Protein AF-A0A2K8LT98-F1 (afdb_monomer_lite)

Radius of gyration: 15.22 Å; chains: 1; bounding box: 36×25×45 Å

pLDDT: mean 72.03, std 15.89, range [37.03, 93.19]

Secondary structure (DSSP, 8-state):
---SSS-HHHHHTHHHHHHHHHHHHTT-HHHHHHHHHHHHHHHTSHHHHHHHHHHHHHHT--SS--HHHHHHHHH-TTTT-SPPP--

Sequence (87 aa):
MSALTGDRNLDTLVESAGKLVRAVRRDDSLMVDAMLADAEMAYGDPLTGARAMVVLLAAMVPADQPTAELLLWRANPRQRLRPAAVA

Foldseek 3Di:
DQQPVNDPLLSVLLVLLVQCVVCVVVVNVVSVVVSLVSLCVSVVHSVNSVVSSVVSNVVVDPPDDDPVVVVVCVVPVPPPPPPPPDD

Structure (mmCIF, N/CA/C/O backbone):
data_AF-A0A2K8LT98-F1
#
_entry.id   AF-A0A2K8LT98-F1
#
loop_
_atom_site.group_PDB
_atom_site.id
_atom_site.type_symbol
_atom_site.label_atom_id
_atom_site.label_alt_id
_atom_site.label_comp_id
_atom_site.label_asym_id
_atom_site.label_entity_id
_atom_site.label_seq_id
_atom_site.pdbx_PDB_ins_code
_atom_site.Cartn_x
_atom_site.Cartn_y
_atom_site.Cartn_z
_atom_site.occupancy
_atom_site.B_iso_or_equiv
_atom_site.auth_seq_id
_atom_site.auth_comp_id
_atom_site.auth_asym_id
_atom_site.auth_atom_id
_atom_site.pdbx_PDB_model_num
ATOM 1 N N . MET A 1 1 ? 22.027 6.421 2.724 1.00 50.69 1 MET A N 1
ATOM 2 C CA . MET A 1 1 ? 20.846 6.067 3.543 1.00 50.69 1 MET A CA 1
ATOM 3 C C . MET A 1 1 ? 20.340 4.711 3.073 1.00 50.69 1 MET A C 1
ATOM 5 O O . MET A 1 1 ? 20.225 4.526 1.866 1.00 50.69 1 MET A O 1
ATOM 9 N N . SER A 1 2 ? 20.158 3.754 3.987 1.00 58.25 2 SER A N 1
ATOM 10 C CA . SER A 1 2 ? 19.561 2.440 3.684 1.00 58.25 2 SER A CA 1
ATOM 11 C C . SER A 1 2 ? 18.054 2.601 3.483 1.00 58.25 2 SER A C 1
ATOM 13 O O . SER A 1 2 ? 17.460 3.421 4.181 1.00 58.25 2 SER A O 1
ATOM 15 N N . ALA A 1 3 ? 17.461 1.849 2.553 1.00 65.38 3 ALA A N 1
ATOM 16 C CA . ALA A 1 3 ? 16.009 1.798 2.370 1.00 65.38 3 ALA A CA 1
ATOM 17 C C . ALA A 1 3 ? 15.325 1.311 3.664 1.00 65.38 3 ALA A C 1
ATOM 19 O O . ALA A 1 3 ? 15.858 0.416 4.328 1.00 65.38 3 ALA A O 1
ATOM 20 N N . LEU A 1 4 ? 14.186 1.906 4.025 1.00 64.50 4 LEU A N 1
ATOM 21 C CA . LEU A 1 4 ? 13.383 1.593 5.213 1.00 64.50 4 LEU A CA 1
ATOM 22 C C . LEU A 1 4 ? 12.898 0.139 5.185 1.00 64.50 4 LEU A C 1
ATOM 24 O O . LEU A 1 4 ? 12.900 -0.535 6.213 1.00 64.50 4 LEU A O 1
ATOM 28 N N . THR A 1 5 ? 12.522 -0.338 4.005 1.00 63.97 5 THR A N 1
ATOM 29 C CA . THR A 1 5 ? 12.013 -1.694 3.767 1.00 63.97 5 THR A CA 1
ATOM 30 C C . THR A 1 5 ? 13.061 -2.641 3.170 1.00 63.97 5 THR A C 1
ATOM 32 O O . THR A 1 5 ? 12.777 -3.809 2.925 1.00 63.97 5 THR A O 1
ATOM 35 N N . GLY A 1 6 ? 14.282 -2.153 2.924 1.00 70.75 6 GLY A N 1
ATOM 36 C CA . GLY A 1 6 ? 15.299 -2.869 2.146 1.00 70.75 6 GLY A CA 1
ATOM 37 C C . GLY A 1 6 ? 15.136 -2.734 0.625 1.00 70.75 6 GLY A C 1
ATOM 38 O O . GLY A 1 6 ? 16.064 -3.082 -0.101 1.00 70.75 6 GLY A O 1
ATOM 39 N N . ASP A 1 7 ? 14.028 -2.151 0.153 1.00 75.31 7 ASP A N 1
ATOM 40 C CA . ASP A 1 7 ? 13.746 -1.847 -1.253 1.00 75.31 7 ASP A CA 1
ATOM 41 C C . ASP A 1 7 ? 13.360 -0.362 -1.405 1.00 75.31 7 ASP A C 1
ATOM 43 O O . ASP A 1 7 ? 12.453 0.147 -0.750 1.00 75.31 7 ASP A O 1
ATOM 47 N N . ARG A 1 8 ? 14.065 0.363 -2.283 1.00 78.88 8 ARG A N 1
ATOM 48 C CA . ARG A 1 8 ? 13.809 1.794 -2.509 1.00 78.88 8 ARG A CA 1
ATOM 49 C C . ARG A 1 8 ? 12.488 2.060 -3.221 1.00 78.88 8 ARG A C 1
ATOM 51 O O . ARG A 1 8 ? 11.896 3.102 -2.967 1.00 78.88 8 ARG A O 1
ATOM 58 N N . ASN A 1 9 ? 12.046 1.159 -4.092 1.00 77.56 9 ASN A N 1
ATOM 59 C CA . ASN A 1 9 ? 10.765 1.295 -4.783 1.00 77.56 9 ASN A CA 1
ATOM 60 C C . ASN A 1 9 ? 9.606 1.002 -3.829 1.00 77.56 9 ASN A C 1
ATOM 62 O O . ASN A 1 9 ? 8.537 1.583 -3.955 1.00 77.56 9 ASN A O 1
ATOM 6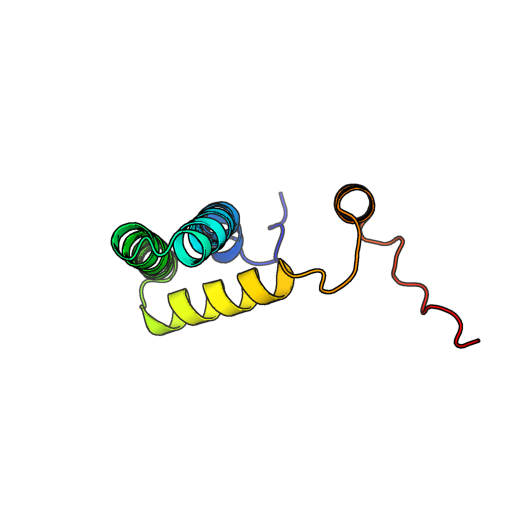6 N N . LEU A 1 10 ? 9.824 0.149 -2.830 1.00 74.88 10 LEU A N 1
ATOM 67 C CA . LEU A 1 10 ? 8.810 -0.134 -1.819 1.00 74.88 10 LEU A CA 1
ATOM 68 C C . LEU A 1 10 ? 8.662 1.033 -0.833 1.00 74.88 10 LEU A C 1
ATOM 70 O O . LEU A 1 10 ? 7.552 1.363 -0.415 1.00 74.88 10 LEU A O 1
ATOM 74 N N . ASP A 1 11 ? 9.768 1.706 -0.507 1.00 76.81 11 ASP A N 1
ATOM 75 C CA . ASP A 1 11 ? 9.765 2.896 0.350 1.00 76.81 11 ASP A CA 1
ATOM 76 C C . ASP A 1 11 ? 8.936 4.053 -0.232 1.00 76.81 11 ASP A C 1
ATOM 78 O O . ASP A 1 11 ? 8.303 4.790 0.529 1.00 76.81 11 ASP A O 1
ATOM 82 N N . THR A 1 12 ? 8.911 4.226 -1.560 1.00 83.62 12 THR A N 1
ATOM 83 C CA . THR A 1 12 ? 8.112 5.291 -2.196 1.00 83.62 12 THR A CA 1
ATOM 84 C C . THR A 1 12 ? 6.610 5.038 -2.073 1.00 83.62 12 THR A C 1
ATOM 86 O O . THR A 1 12 ? 5.834 5.993 -2.071 1.00 83.62 12 THR A O 1
ATOM 89 N N . LEU A 1 13 ? 6.190 3.780 -1.895 1.00 82.44 13 LEU A N 1
ATOM 90 C CA . LEU A 1 13 ? 4.781 3.401 -1.783 1.00 82.44 13 LEU A CA 1
ATOM 91 C C . LEU A 1 13 ? 4.202 3.541 -0.371 1.00 82.44 13 LEU A C 1
ATOM 93 O O . LEU A 1 13 ? 2.987 3.443 -0.207 1.00 82.44 13 LEU A O 1
ATOM 97 N N . VAL A 1 14 ? 5.024 3.814 0.650 1.00 79.81 14 VAL A N 1
ATOM 98 C CA . VAL A 1 14 ? 4.581 3.941 2.056 1.00 79.81 14 VAL A CA 1
ATOM 99 C C . VAL A 1 14 ? 3.441 4.954 2.208 1.00 79.81 14 VAL A C 1
ATOM 101 O O . VAL A 1 14 ? 2.455 4.697 2.905 1.00 79.81 14 VAL A O 1
ATOM 104 N N . GLU A 1 15 ? 3.541 6.101 1.537 1.00 82.44 15 GLU A N 1
ATOM 105 C CA . GLU A 1 15 ? 2.497 7.125 1.586 1.00 82.44 15 GLU A CA 1
ATOM 106 C C . GLU A 1 15 ? 1.220 6.680 0.856 1.00 82.44 15 GLU A C 1
ATOM 108 O O . GLU A 1 15 ? 0.115 6.845 1.392 1.00 82.44 15 GLU A O 1
ATOM 113 N N . SER A 1 16 ? 1.362 6.083 -0.331 1.00 81.12 16 SER A N 1
ATOM 114 C CA . SER A 1 16 ? 0.238 5.592 -1.136 1.00 81.12 16 SER A CA 1
ATOM 115 C C . SER A 1 16 ? -0.502 4.447 -0.439 1.00 81.12 16 SER A C 1
ATOM 117 O O . SER A 1 16 ? -1.732 4.439 -0.423 1.00 81.12 16 SER A O 1
ATOM 119 N N . ALA A 1 17 ? 0.191 3.558 0.276 1.00 80.81 17 ALA A N 1
ATOM 120 C CA . ALA A 1 17 ? -0.448 2.542 1.117 1.00 80.81 17 ALA A CA 1
ATOM 121 C C . ALA A 1 17 ? -1.274 3.154 2.258 1.00 80.81 17 ALA A C 1
ATOM 123 O O . ALA A 1 17 ? -2.415 2.749 2.491 1.00 80.81 17 ALA A O 1
ATOM 124 N N . GLY A 1 18 ? -0.766 4.195 2.925 1.00 79.81 18 GLY A N 1
ATOM 125 C CA . GLY A 1 18 ? -1.531 4.916 3.948 1.00 79.81 18 GLY A CA 1
ATOM 126 C C . GLY A 1 18 ? -2.757 5.661 3.396 1.00 79.81 18 GLY A C 1
ATOM 127 O O . GLY A 1 18 ? -3.771 5.814 4.088 1.00 79.81 18 GLY A O 1
ATOM 128 N N . LYS A 1 19 ? -2.692 6.147 2.153 1.00 81.94 19 LYS A N 1
ATOM 129 C CA . LYS A 1 19 ? -3.836 6.738 1.437 1.00 81.94 19 LYS A CA 1
ATOM 130 C C . LYS A 1 19 ? -4.849 5.670 1.021 1.00 81.94 19 LYS A C 1
ATOM 132 O O . LYS A 1 19 ? -6.037 5.870 1.265 1.00 81.94 19 LYS A O 1
ATOM 137 N N . LEU A 1 20 ? -4.390 4.522 0.525 1.00 79.50 20 LEU A N 1
ATOM 138 C CA . LEU A 1 20 ? -5.238 3.401 0.121 1.00 79.50 20 LEU A CA 1
ATOM 139 C C . LEU A 1 20 ? -6.099 2.887 1.283 1.00 79.50 20 LEU A C 1
ATOM 141 O O . LEU A 1 20 ? -7.307 2.736 1.127 1.00 79.50 20 LEU A O 1
ATOM 145 N N . VAL A 1 21 ? -5.529 2.723 2.484 1.00 82.94 21 VAL A N 1
ATOM 146 C CA . VAL A 1 21 ? -6.307 2.335 3.682 1.00 82.94 21 VAL A CA 1
ATOM 147 C C . VAL A 1 21 ? -7.447 3.320 3.968 1.00 82.94 21 VAL A C 1
ATOM 149 O O . VAL A 1 21 ? -8.547 2.915 4.347 1.00 82.94 21 VAL A O 1
ATOM 152 N N . ARG A 1 22 ? -7.200 4.625 3.803 1.00 79.88 22 ARG A N 1
ATOM 153 C CA . ARG A 1 22 ? -8.222 5.661 4.018 1.00 79.88 22 ARG A CA 1
ATOM 154 C C . ARG A 1 22 ? -9.288 5.649 2.926 1.00 79.88 22 ARG A C 1
ATOM 156 O O . ARG A 1 22 ? -10.455 5.817 3.266 1.00 79.88 22 ARG A O 1
ATOM 163 N N . ALA A 1 23 ? -8.894 5.439 1.671 1.00 80.19 23 ALA A N 1
ATOM 164 C CA . ALA A 1 23 ? -9.804 5.339 0.533 1.00 80.19 23 ALA A CA 1
ATOM 165 C C . ALA A 1 23 ? -10.762 4.149 0.688 1.00 80.19 23 ALA A C 1
ATOM 167 O O . ALA A 1 23 ? -11.974 4.336 0.650 1.00 80.19 23 ALA A O 1
ATOM 168 N N . VAL A 1 24 ? -10.233 2.963 1.019 1.00 77.31 24 VAL A N 1
ATOM 169 C CA . VAL A 1 24 ? -11.037 1.751 1.269 1.00 77.31 24 VAL A CA 1
ATOM 170 C C . VAL A 1 24 ? -12.042 1.965 2.405 1.00 77.31 24 VAL A C 1
ATOM 172 O O . VAL A 1 24 ? -13.203 1.596 2.285 1.00 77.31 24 VAL A O 1
ATOM 175 N N . ARG A 1 25 ? -11.639 2.612 3.508 1.00 79.50 25 ARG A N 1
ATOM 176 C CA . ARG A 1 25 ? -12.549 2.900 4.637 1.00 79.50 25 ARG A CA 1
ATOM 177 C C . ARG A 1 25 ? -13.666 3.890 4.305 1.00 79.50 25 ARG A C 1
ATOM 179 O O . ARG A 1 25 ? -14.647 3.945 5.040 1.00 79.50 25 ARG A O 1
ATOM 186 N N . ARG A 1 26 ? -13.481 4.717 3.277 1.00 87.94 26 ARG A N 1
ATOM 187 C CA . ARG A 1 26 ? -14.437 5.745 2.842 1.00 87.94 26 ARG A CA 1
ATOM 188 C C . ARG A 1 26 ? -15.246 5.325 1.618 1.00 87.94 26 ARG A C 1
ATOM 190 O O . ARG A 1 26 ? -16.054 6.125 1.166 1.00 87.94 26 ARG A O 1
ATOM 197 N N . ASP A 1 27 ? -15.020 4.113 1.115 1.00 86.31 27 ASP A N 1
ATOM 198 C CA . ASP A 1 27 ? -15.596 3.611 -0.134 1.00 86.31 27 ASP A CA 1
ATOM 199 C C . ASP A 1 27 ? -15.304 4.530 -1.343 1.00 86.31 27 ASP A C 1
ATOM 201 O O . ASP A 1 27 ? -16.125 4.733 -2.234 1.00 86.31 27 ASP A O 1
ATOM 205 N N . ASP A 1 28 ? -14.109 5.135 -1.355 1.00 89.44 28 ASP A N 1
ATOM 206 C CA . ASP A 1 28 ? -13.660 6.052 -2.407 1.00 89.44 28 ASP A CA 1
ATOM 207 C C . ASP A 1 28 ? -12.912 5.279 -3.502 1.00 89.44 28 ASP A C 1
ATOM 209 O O . ASP A 1 28 ? -11.684 5.146 -3.477 1.00 89.44 28 ASP A O 1
ATOM 213 N N . SER A 1 29 ? -13.675 4.727 -4.447 1.00 86.94 29 SER A N 1
ATOM 214 C CA . SER A 1 29 ? -13.165 3.897 -5.549 1.00 86.94 29 SER A CA 1
ATOM 215 C C . SER A 1 29 ? -12.146 4.616 -6.437 1.00 86.94 29 SER A C 1
ATOM 217 O O . SER A 1 29 ? -11.119 4.036 -6.778 1.00 86.94 29 SER A O 1
ATOM 219 N N . LEU A 1 30 ? -12.361 5.899 -6.735 1.00 92.50 30 LEU A N 1
ATOM 220 C CA . LEU A 1 30 ? -11.440 6.692 -7.552 1.00 92.50 30 LEU A CA 1
ATOM 221 C C . LEU A 1 30 ? -10.062 6.804 -6.886 1.00 92.50 30 LEU A C 1
ATOM 223 O O . LEU A 1 30 ? -9.024 6.694 -7.542 1.00 92.50 30 LEU A O 1
ATOM 227 N N . MET A 1 31 ? -10.042 7.010 -5.569 1.00 85.75 31 MET A N 1
ATOM 228 C CA . MET A 1 31 ? -8.788 7.104 -4.833 1.00 85.75 31 MET A CA 1
ATOM 229 C C . MET A 1 31 ? -8.116 5.739 -4.638 1.00 85.75 31 MET A C 1
ATOM 231 O O . MET A 1 31 ? -6.889 5.683 -4.575 1.00 85.75 31 MET A O 1
ATOM 235 N N . VAL A 1 32 ? -8.880 4.643 -4.582 1.00 83.25 32 VAL A N 1
ATOM 236 C CA . VAL A 1 32 ? -8.322 3.279 -4.617 1.00 83.25 32 VAL A CA 1
ATOM 237 C C . VAL A 1 32 ? -7.569 3.046 -5.926 1.00 83.25 32 VAL A C 1
ATOM 239 O O . VAL A 1 32 ? -6.394 2.675 -5.886 1.00 83.25 32 VAL A O 1
ATOM 242 N N . ASP A 1 33 ? -8.205 3.334 -7.061 1.00 89.88 33 ASP A N 1
ATOM 243 C CA . ASP A 1 33 ? -7.612 3.136 -8.386 1.00 89.88 33 ASP A CA 1
ATOM 244 C C . ASP A 1 33 ? -6.346 3.983 -8.571 1.00 89.88 33 ASP A C 1
ATOM 246 O O . ASP A 1 33 ? -5.327 3.487 -9.054 1.00 89.88 33 ASP A O 1
ATOM 250 N N . ALA A 1 34 ? -6.362 5.233 -8.096 1.00 91.81 34 ALA A N 1
ATOM 251 C CA . ALA A 1 34 ? -5.191 6.107 -8.135 1.00 91.81 34 ALA A CA 1
ATOM 252 C C . ALA A 1 34 ? -3.988 5.527 -7.365 1.00 91.81 34 ALA A C 1
ATOM 254 O O . ALA A 1 34 ? -2.859 5.592 -7.844 1.00 91.81 34 ALA A O 1
ATOM 255 N N . MET A 1 35 ? -4.206 4.925 -6.190 1.00 91.12 35 MET A N 1
ATOM 256 C CA . MET A 1 35 ? -3.107 4.347 -5.399 1.00 91.12 35 MET A CA 1
ATOM 257 C C . MET A 1 35 ? -2.569 3.042 -5.988 1.00 91.12 35 MET A C 1
ATOM 259 O O . MET A 1 35 ? -1.395 2.724 -5.797 1.00 91.12 35 MET A O 1
ATOM 263 N N . LEU A 1 36 ? -3.401 2.283 -6.702 1.00 89.19 36 LEU A N 1
ATOM 264 C CA . LEU A 1 36 ? -2.942 1.110 -7.445 1.00 89.19 36 LEU A CA 1
ATOM 265 C C . LEU A 1 36 ? -2.131 1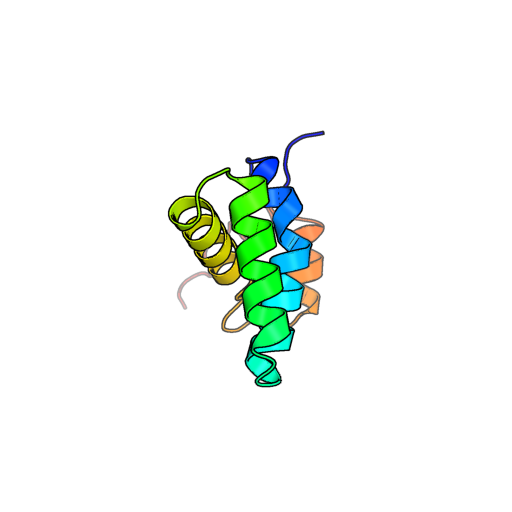.520 -8.683 1.00 89.19 36 LEU A C 1
ATOM 267 O O . LEU A 1 36 ? -1.098 0.908 -8.951 1.00 89.19 36 LEU A O 1
ATOM 271 N N . ALA A 1 37 ? -2.533 2.594 -9.369 1.00 91.50 37 ALA A N 1
ATOM 272 C CA . ALA A 1 37 ? -1.782 3.158 -10.489 1.00 91.50 37 ALA A CA 1
ATOM 273 C C . ALA A 1 37 ? -0.400 3.689 -10.061 1.00 91.50 37 ALA A C 1
ATOM 275 O O . ALA A 1 37 ? 0.590 3.439 -10.748 1.00 91.50 37 ALA A O 1
ATOM 276 N N . ASP A 1 38 ? -0.294 4.342 -8.897 1.00 89.88 38 ASP A N 1
ATOM 277 C CA . ASP A 1 38 ? 1.002 4.751 -8.328 1.00 89.88 38 ASP A CA 1
ATOM 278 C C . ASP A 1 38 ? 1.949 3.549 -8.140 1.00 89.88 38 ASP A C 1
ATOM 280 O O . ASP A 1 38 ? 3.145 3.623 -8.436 1.00 89.88 38 ASP A O 1
ATOM 284 N N . ALA A 1 39 ? 1.412 2.423 -7.657 1.00 89.06 39 ALA A N 1
ATOM 285 C CA . ALA A 1 39 ? 2.182 1.204 -7.435 1.00 89.06 39 ALA A CA 1
ATOM 286 C C . ALA A 1 39 ? 2.632 0.551 -8.747 1.00 89.06 39 ALA A C 1
ATOM 288 O O . ALA A 1 39 ? 3.771 0.089 -8.844 1.00 89.06 39 ALA A O 1
ATOM 289 N N . GLU A 1 40 ? 1.769 0.545 -9.762 1.00 93.19 40 GLU A N 1
ATOM 290 C CA . GLU A 1 40 ? 2.132 0.129 -11.115 1.00 93.19 40 GLU A CA 1
ATOM 291 C C . GLU A 1 40 ? 3.259 1.002 -11.675 1.00 93.19 40 GLU A C 1
ATOM 293 O O . GLU A 1 40 ? 4.260 0.468 -12.147 1.00 93.19 40 GLU A O 1
ATOM 298 N N . MET A 1 41 ? 3.158 2.329 -11.561 1.00 92.88 41 MET A N 1
ATOM 299 C CA . MET A 1 41 ? 4.192 3.246 -12.051 1.00 92.88 41 MET A CA 1
ATOM 300 C C . MET A 1 41 ? 5.548 3.031 -11.369 1.00 92.88 41 MET A C 1
ATOM 302 O O . MET A 1 41 ? 6.584 3.109 -12.029 1.00 92.88 41 MET A O 1
ATOM 306 N N . ALA A 1 42 ? 5.559 2.749 -10.064 1.00 89.44 42 ALA A N 1
ATOM 307 C CA . ALA A 1 42 ? 6.793 2.517 -9.316 1.00 89.44 42 ALA A CA 1
ATOM 308 C C . ALA A 1 42 ? 7.516 1.220 -9.723 1.00 89.44 42 ALA A C 1
ATOM 310 O O . ALA A 1 42 ? 8.744 1.152 -9.653 1.00 89.44 42 ALA A O 1
ATOM 311 N N . TYR A 1 43 ? 6.767 0.199 -10.147 1.00 87.25 43 TYR A N 1
ATOM 312 C CA . TYR A 1 43 ? 7.304 -1.131 -10.457 1.00 87.25 43 TYR A CA 1
ATOM 313 C C . TYR A 1 43 ? 7.310 -1.477 -11.954 1.00 87.25 43 TYR A C 1
ATOM 315 O O . TYR A 1 43 ? 7.934 -2.463 -12.341 1.00 87.25 43 TYR A O 1
ATOM 323 N N . GLY A 1 44 ? 6.655 -0.676 -12.798 1.00 90.38 44 GLY A N 1
ATOM 324 C CA . GLY A 1 44 ? 6.537 -0.884 -14.244 1.00 90.38 44 GLY A CA 1
ATOM 325 C C . GLY A 1 44 ? 5.637 -2.056 -14.657 1.00 90.38 44 GLY A C 1
ATOM 326 O O . GLY A 1 44 ? 5.587 -2.385 -15.839 1.00 90.38 44 GLY A O 1
ATOM 327 N N . ASP A 1 45 ? 4.958 -2.698 -13.703 1.00 91.75 45 ASP A N 1
ATOM 328 C CA . ASP A 1 45 ? 4.072 -3.846 -13.912 1.00 91.75 45 ASP A CA 1
ATOM 329 C C . ASP A 1 45 ? 2.916 -3.816 -12.891 1.00 91.75 45 ASP A C 1
ATOM 331 O O . ASP A 1 45 ? 3.181 -3.759 -11.680 1.00 91.75 45 ASP A O 1
ATOM 335 N N . PRO A 1 46 ? 1.645 -3.903 -13.337 1.00 87.38 46 PRO A N 1
ATOM 336 C CA . PRO A 1 46 ? 0.488 -3.828 -12.447 1.00 87.38 46 PRO A CA 1
ATOM 337 C C . PRO A 1 46 ? 0.487 -4.911 -11.361 1.00 87.38 46 PRO A C 1
ATOM 339 O O . PRO A 1 46 ? 0.170 -4.644 -10.199 1.00 87.38 46 PRO A O 1
ATOM 342 N N . LEU A 1 47 ? 0.858 -6.149 -11.713 1.00 89.62 47 LEU A N 1
ATOM 343 C CA . LEU A 1 47 ? 0.804 -7.278 -10.782 1.00 89.62 47 LEU A CA 1
ATOM 344 C C . LEU A 1 47 ? 1.868 -7.155 -9.684 1.00 89.62 47 LEU A C 1
ATOM 346 O O . LEU A 1 47 ? 1.602 -7.452 -8.516 1.00 89.62 47 LEU A O 1
ATOM 350 N N . THR A 1 48 ? 3.068 -6.713 -10.046 1.00 85.12 48 THR A N 1
ATOM 351 C CA . THR A 1 48 ? 4.178 -6.476 -9.121 1.00 85.12 48 THR A CA 1
ATOM 352 C C . THR A 1 48 ? 3.875 -5.298 -8.200 1.00 85.12 48 THR A C 1
ATOM 354 O O . THR A 1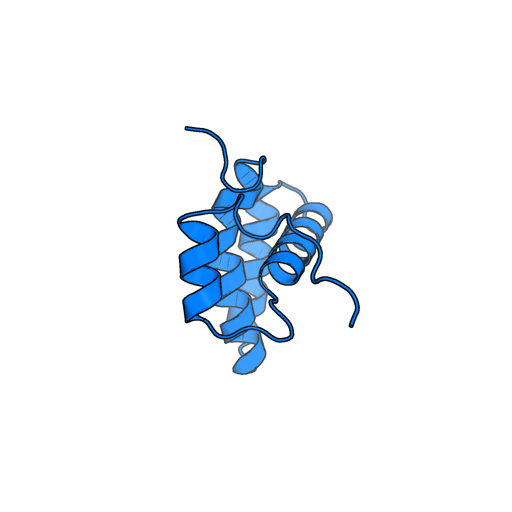 48 ? 4.052 -5.433 -6.988 1.00 85.12 48 THR A O 1
ATOM 357 N N . GLY A 1 49 ? 3.324 -4.200 -8.730 1.00 84.56 49 GLY A N 1
ATOM 358 C CA . GLY A 1 49 ? 2.871 -3.059 -7.927 1.00 84.56 49 GLY A CA 1
ATOM 359 C C . GLY A 1 49 ? 1.787 -3.444 -6.915 1.00 84.56 49 GLY A C 1
ATOM 360 O O . GLY A 1 49 ? 1.905 -3.152 -5.722 1.00 84.56 49 GLY A O 1
ATOM 361 N N . ALA A 1 50 ? 0.772 -4.197 -7.347 1.00 82.94 50 ALA A N 1
ATOM 362 C CA . ALA A 1 50 ? -0.273 -4.697 -6.454 1.00 82.94 50 ALA A CA 1
ATOM 363 C C . ALA A 1 50 ? 0.289 -5.623 -5.357 1.00 82.94 50 ALA A C 1
ATOM 365 O O . ALA A 1 50 ? -0.071 -5.491 -4.185 1.00 82.94 50 ALA A O 1
ATOM 366 N N . ARG A 1 51 ? 1.212 -6.533 -5.701 1.00 82.81 51 ARG A N 1
ATOM 367 C CA . ARG A 1 51 ? 1.891 -7.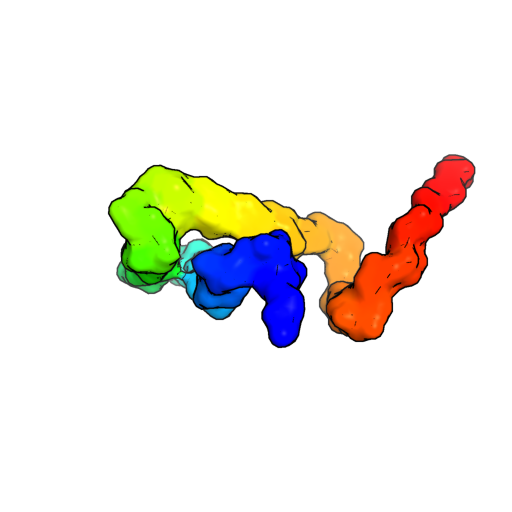403 -4.720 1.00 82.81 51 ARG A CA 1
ATOM 368 C C . ARG A 1 51 ? 2.698 -6.597 -3.703 1.00 82.81 51 ARG A C 1
ATOM 370 O O . ARG A 1 51 ? 2.618 -6.894 -2.512 1.00 82.81 51 ARG A O 1
ATOM 377 N N . ALA A 1 52 ? 3.430 -5.577 -4.149 1.00 79.19 52 ALA A N 1
ATOM 378 C CA . ALA A 1 52 ? 4.179 -4.678 -3.275 1.00 79.19 52 ALA A CA 1
ATOM 379 C C . ALA A 1 52 ? 3.251 -3.955 -2.283 1.00 79.19 52 ALA A C 1
ATOM 381 O O . ALA A 1 52 ? 3.524 -3.937 -1.081 1.00 79.19 52 ALA A O 1
ATOM 382 N N . MET A 1 53 ? 2.103 -3.458 -2.755 1.00 81.56 53 MET A N 1
ATOM 383 C CA . MET A 1 53 ? 1.087 -2.835 -1.900 1.00 81.56 53 MET A CA 1
ATOM 384 C C . MET A 1 53 ? 0.504 -3.806 -0.872 1.00 81.56 53 MET A C 1
ATOM 386 O O . MET A 1 53 ? 0.353 -3.433 0.287 1.00 81.56 53 MET A O 1
ATOM 390 N N . VAL A 1 54 ? 0.224 -5.058 -1.244 1.00 80.81 54 VAL A N 1
ATOM 391 C CA . VAL A 1 54 ? -0.256 -6.080 -0.295 1.00 80.81 54 VAL A CA 1
ATOM 392 C C . VAL A 1 54 ? 0.774 -6.353 0.801 1.00 80.81 54 VAL A C 1
ATOM 394 O O . VAL A 1 54 ? 0.413 -6.387 1.977 1.00 80.81 54 VAL A O 1
ATOM 397 N N . VAL A 1 55 ? 2.051 -6.512 0.441 1.00 78.81 55 VAL A N 1
ATOM 398 C CA . VAL A 1 55 ? 3.139 -6.727 1.412 1.00 78.81 55 VAL A CA 1
ATOM 399 C C . VAL A 1 55 ? 3.259 -5.539 2.364 1.00 78.81 55 VAL A C 1
ATOM 401 O O . VAL A 1 55 ? 3.341 -5.718 3.579 1.00 78.81 55 VAL A O 1
ATOM 404 N N . LEU A 1 56 ? 3.222 -4.324 1.820 1.00 77.81 56 LEU A N 1
ATOM 405 C CA . LEU A 1 56 ? 3.316 -3.095 2.592 1.00 77.81 56 LEU A CA 1
ATOM 406 C C . LEU A 1 56 ? 2.120 -2.921 3.536 1.00 77.81 56 LEU A C 1
ATOM 408 O O . LEU A 1 56 ? 2.308 -2.631 4.713 1.00 77.81 56 LEU A O 1
ATOM 412 N N . LEU A 1 57 ? 0.900 -3.173 3.059 1.00 76.00 57 LEU A N 1
ATOM 413 C CA . LEU A 1 57 ? -0.308 -3.144 3.883 1.00 76.00 57 LEU A CA 1
ATOM 414 C C . LEU A 1 57 ? -0.263 -4.197 4.992 1.00 76.00 57 LEU A C 1
ATOM 416 O O . LEU A 1 57 ? -0.574 -3.870 6.132 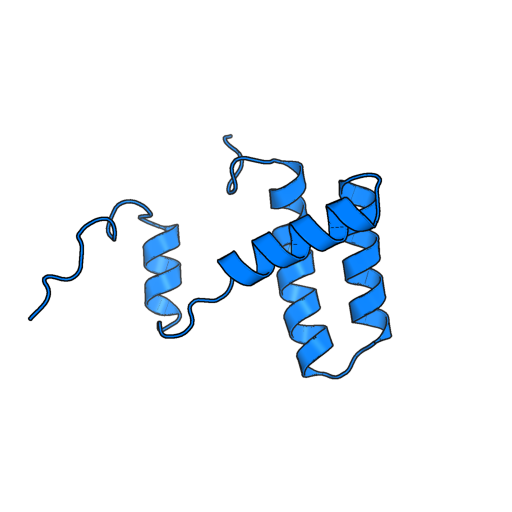1.00 76.00 57 LEU A O 1
ATOM 420 N N . ALA A 1 58 ? 0.176 -5.423 4.697 1.00 72.38 58 ALA A N 1
ATOM 421 C CA . ALA A 1 58 ? 0.346 -6.471 5.703 1.00 72.38 58 ALA A CA 1
ATOM 422 C C . ALA A 1 58 ? 1.378 -6.077 6.775 1.00 72.38 58 ALA A C 1
ATOM 424 O O . ALA A 1 58 ? 1.169 -6.340 7.957 1.00 72.38 58 ALA A O 1
ATOM 425 N N . ALA A 1 59 ? 2.452 -5.385 6.384 1.00 70.38 59 ALA A N 1
ATOM 426 C CA . ALA A 1 59 ? 3.443 -4.839 7.310 1.00 70.38 59 ALA A CA 1
ATOM 427 C C . ALA A 1 59 ? 2.931 -3.616 8.100 1.00 70.38 59 ALA A C 1
ATOM 429 O O . ALA A 1 59 ? 3.410 -3.342 9.200 1.00 70.38 59 ALA A O 1
ATOM 430 N N . MET A 1 60 ? 1.954 -2.883 7.556 1.00 68.44 60 MET A N 1
ATOM 431 C CA . MET A 1 60 ? 1.296 -1.739 8.197 1.00 68.44 60 MET A CA 1
ATOM 432 C C . MET A 1 60 ? 0.156 -2.135 9.148 1.00 68.44 60 MET A C 1
ATOM 434 O O . MET A 1 60 ? -0.437 -1.247 9.761 1.00 68.44 60 MET A O 1
ATOM 438 N N . VAL A 1 61 ? -0.156 -3.427 9.293 1.00 58.53 61 VAL A N 1
ATOM 439 C CA . VAL A 1 61 ? -1.141 -3.937 10.257 1.00 58.53 61 VAL A CA 1
ATOM 440 C C . VAL A 1 61 ? -0.426 -4.390 11.534 1.00 58.53 61 VAL A C 1
ATOM 442 O O . VAL A 1 61 ? 0.145 -5.477 11.567 1.00 58.53 61 VAL A O 1
ATOM 445 N N . PRO A 1 62 ? -0.496 -3.631 12.640 1.00 55.06 62 PRO A N 1
ATOM 446 C CA . PRO A 1 62 ? -0.409 -4.217 13.961 1.00 55.06 62 PRO A CA 1
ATOM 447 C C . PRO A 1 62 ? -1.823 -4.639 14.329 1.00 55.06 62 PRO A C 1
ATOM 449 O O . PRO A 1 62 ? -2.664 -3.792 14.628 1.00 55.06 62 PRO A O 1
ATOM 452 N N . ALA A 1 63 ? -2.114 -5.933 14.259 1.00 52.12 63 ALA A N 1
ATOM 453 C CA . ALA A 1 63 ? -3.470 -6.407 14.507 1.00 52.12 63 ALA A CA 1
ATOM 454 C C . ALA A 1 63 ? -3.953 -6.126 15.954 1.00 52.12 63 ALA A C 1
ATOM 456 O O . ALA A 1 63 ? -5.156 -6.139 16.200 1.00 52.12 63 ALA A O 1
ATOM 457 N N . ASP A 1 64 ? -3.057 -5.773 16.892 1.00 52.38 64 ASP A N 1
ATOM 458 C CA . ASP A 1 64 ? -3.410 -5.741 18.319 1.00 52.38 64 ASP A CA 1
ATOM 459 C C . ASP A 1 64 ? -2.629 -4.723 19.183 1.00 52.38 64 ASP A C 1
ATOM 461 O O . ASP A 1 64 ? -2.726 -4.761 20.408 1.00 52.38 64 ASP A O 1
ATOM 465 N N . GLN A 1 65 ? -1.880 -3.772 18.601 1.00 53.09 65 GLN A N 1
ATOM 466 C CA . GLN A 1 65 ? -1.007 -2.888 19.397 1.00 53.09 65 GLN A CA 1
ATOM 467 C C . GLN A 1 65 ? -1.339 -1.389 19.336 1.00 53.09 65 GLN A C 1
ATOM 469 O O . GLN A 1 65 ? -1.577 -0.846 18.254 1.00 53.09 65 GLN A O 1
ATOM 474 N N . PRO A 1 66 ? -1.280 -0.682 20.483 1.00 51.06 66 PRO A N 1
ATOM 475 C CA . PRO A 1 66 ? -1.533 0.752 20.545 1.00 51.06 66 PRO A CA 1
ATOM 476 C C . PRO A 1 66 ? -0.449 1.574 19.825 1.00 51.06 66 PRO A C 1
ATOM 478 O O . PRO A 1 66 ? 0.746 1.307 19.934 1.00 51.06 66 PRO A O 1
ATOM 481 N N . THR A 1 67 ? -0.866 2.639 19.129 1.00 44.31 67 THR A N 1
ATOM 482 C CA . THR A 1 67 ? -0.042 3.514 18.266 1.00 44.31 67 THR A CA 1
ATOM 483 C C . THR A 1 67 ? 1.255 4.026 18.908 1.00 44.31 67 THR A C 1
ATOM 485 O O . THR A 1 67 ? 2.262 4.194 18.220 1.00 44.31 67 THR A O 1
ATOM 488 N N . ALA A 1 68 ? 1.261 4.253 20.224 1.00 50.44 68 ALA A N 1
ATOM 489 C CA . ALA A 1 68 ? 2.451 4.677 20.964 1.00 50.44 68 ALA A CA 1
ATOM 490 C C . ALA A 1 68 ? 3.587 3.636 20.901 1.00 50.44 68 ALA A C 1
ATOM 492 O O . ALA A 1 68 ? 4.758 4.003 20.803 1.00 50.44 68 ALA A O 1
ATOM 493 N N . GLU A 1 69 ? 3.258 2.343 20.874 1.00 51.06 69 GLU A N 1
ATOM 494 C CA . GLU A 1 69 ? 4.248 1.268 20.777 1.00 51.06 69 GLU A CA 1
ATOM 495 C C . GLU A 1 69 ? 4.838 1.128 19.368 1.00 51.06 69 GLU A C 1
ATOM 497 O O . GLU A 1 69 ? 5.997 0.746 19.214 1.00 51.06 69 GLU A O 1
ATOM 502 N N . LEU A 1 70 ? 4.083 1.507 18.334 1.00 51.28 70 LEU A N 1
ATOM 503 C CA . LEU A 1 70 ? 4.567 1.530 16.948 1.00 51.28 70 LEU A CA 1
ATOM 504 C C . LEU A 1 70 ? 5.591 2.644 16.724 1.00 51.28 70 LEU A C 1
ATOM 506 O O . LEU A 1 70 ? 6.580 2.462 16.012 1.00 51.28 70 LEU A O 1
ATOM 510 N N . LEU A 1 71 ? 5.378 3.799 17.357 1.00 54.09 71 LEU A N 1
ATOM 511 C CA . LEU A 1 71 ? 6.325 4.913 17.309 1.00 54.09 71 LEU A CA 1
ATOM 512 C C . LEU A 1 71 ? 7.608 4.592 18.088 1.00 54.09 71 LEU A C 1
ATOM 514 O O . LEU A 1 71 ? 8.699 4.933 17.626 1.00 54.09 71 LEU A O 1
ATOM 518 N N . LEU A 1 72 ? 7.495 3.870 19.208 1.00 56.41 72 LEU A N 1
ATOM 519 C CA . LEU A 1 72 ? 8.647 3.330 19.937 1.00 56.41 72 LEU A CA 1
ATOM 520 C C . LEU A 1 72 ? 9.409 2.280 19.115 1.00 56.41 72 LEU A C 1
ATOM 522 O O . LEU A 1 72 ? 10.638 2.319 19.084 1.00 56.41 72 LEU A O 1
ATOM 526 N N . TRP A 1 73 ? 8.713 1.403 18.383 1.00 56.53 73 TRP A N 1
ATOM 527 C CA . TRP A 1 73 ? 9.345 0.463 17.450 1.00 56.53 73 TRP A CA 1
ATOM 528 C C . TRP A 1 73 ? 10.125 1.179 16.341 1.00 56.53 73 TRP A C 1
ATOM 530 O O . TRP A 1 73 ? 11.279 0.837 16.092 1.00 56.53 73 TRP A O 1
ATOM 540 N N . ARG A 1 74 ? 9.548 2.216 15.720 1.00 54.59 74 ARG A N 1
ATOM 541 C CA . ARG A 1 74 ? 10.241 3.022 14.700 1.00 54.59 74 ARG A CA 1
ATOM 542 C C . ARG A 1 74 ? 11.518 3.670 15.251 1.00 54.59 74 ARG A C 1
ATOM 544 O O . ARG A 1 74 ? 12.508 3.767 14.532 1.00 54.59 74 ARG A O 1
ATOM 551 N N . ALA A 1 75 ? 11.494 4.115 16.507 1.00 64.56 75 ALA A N 1
ATOM 552 C CA . ALA A 1 75 ? 12.654 4.703 17.175 1.00 64.56 75 ALA A CA 1
ATOM 553 C C . ALA A 1 75 ? 13.686 3.652 17.637 1.00 64.56 75 ALA A C 1
ATOM 555 O O . ALA A 1 75 ? 14.871 3.968 17.722 1.00 64.56 75 ALA A O 1
ATOM 556 N N . ASN A 1 76 ? 13.260 2.413 17.919 1.00 55.84 76 ASN A N 1
ATOM 557 C CA . ASN A 1 76 ? 14.108 1.316 18.399 1.00 55.84 76 ASN A CA 1
ATOM 558 C C . ASN A 1 76 ? 13.664 -0.065 17.857 1.00 55.84 76 ASN A C 1
ATOM 560 O O . ASN A 1 76 ? 13.128 -0.899 18.594 1.00 55.84 76 ASN A O 1
ATOM 564 N N . PRO A 1 77 ? 13.959 -0.385 16.583 1.00 52.38 77 PRO A N 1
ATOM 565 C CA . PRO A 1 77 ? 13.443 -1.596 15.932 1.00 52.38 77 PRO A CA 1
ATOM 566 C C . PRO A 1 77 ? 13.986 -2.914 16.516 1.00 52.38 77 PRO A C 1
ATOM 568 O O . PRO A 1 77 ? 13.405 -3.974 16.301 1.00 52.38 77 PRO A O 1
ATOM 571 N N . ARG A 1 78 ? 15.075 -2.875 17.301 1.00 59.22 78 ARG A N 1
ATOM 572 C CA . ARG A 1 78 ? 15.691 -4.060 17.934 1.00 59.22 78 ARG A CA 1
ATOM 573 C C . ARG A 1 78 ? 15.045 -4.478 19.262 1.00 59.22 78 ARG A C 1
ATOM 575 O O . ARG A 1 78 ? 15.308 -5.581 19.731 1.00 59.22 78 ARG A O 1
ATOM 582 N N . GLN A 1 79 ? 14.223 -3.630 19.884 1.00 54.44 79 GLN A N 1
ATOM 583 C CA . GLN A 1 79 ? 13.754 -3.849 21.262 1.00 54.44 79 GLN A CA 1
ATOM 584 C C . GLN A 1 79 ? 12.721 -4.976 21.417 1.00 54.44 79 GLN A C 1
ATOM 586 O O . GLN A 1 79 ? 12.593 -5.522 22.509 1.00 54.44 79 GLN A O 1
ATOM 591 N N . ARG A 1 80 ? 12.022 -5.373 20.347 1.00 52.12 80 ARG A N 1
ATOM 592 C CA . ARG A 1 80 ? 11.004 -6.440 20.395 1.00 52.12 80 ARG A CA 1
ATOM 593 C C . ARG A 1 80 ? 11.481 -7.845 20.035 1.00 52.12 80 ARG A C 1
ATOM 595 O O . ARG A 1 80 ? 10.685 -8.771 20.095 1.00 52.12 80 ARG A O 1
ATOM 602 N N . LEU A 1 81 ? 12.760 -8.053 19.726 1.00 50.69 81 LEU A N 1
ATOM 603 C CA . LEU A 1 81 ? 13.279 -9.400 19.436 1.00 50.69 81 LEU A CA 1
ATOM 604 C C . LEU A 1 81 ? 13.406 -10.308 20.676 1.00 50.69 81 LEU A C 1
ATOM 606 O O . LEU A 1 81 ? 13.985 -11.387 20.577 1.00 50.69 81 LEU A O 1
ATOM 610 N N . ARG A 1 82 ? 12.874 -9.922 21.843 1.00 47.12 82 ARG A N 1
ATOM 611 C CA . ARG A 1 82 ? 12.667 -10.885 22.928 1.00 47.12 82 ARG A CA 1
ATOM 612 C C . ARG A 1 82 ? 11.300 -11.536 22.735 1.00 47.12 82 ARG A C 1
ATOM 614 O O . ARG A 1 82 ? 10.309 -10.808 22.769 1.00 47.12 82 ARG A O 1
ATOM 621 N N . PRO A 1 83 ? 11.231 -12.868 22.552 1.00 41.00 83 PRO A N 1
ATOM 622 C CA . PRO A 1 83 ? 9.959 -13.569 22.584 1.00 41.00 83 PRO A CA 1
ATOM 623 C C . PRO A 1 83 ? 9.268 -13.204 23.894 1.00 41.00 83 PRO A C 1
ATOM 625 O O . PRO A 1 83 ? 9.912 -13.235 24.948 1.00 41.00 83 PRO A O 1
ATOM 628 N N . ALA A 1 84 ? 7.989 -12.832 23.828 1.00 49.19 84 ALA A N 1
ATOM 629 C CA . ALA A 1 84 ? 7.157 -12.830 25.017 1.00 49.19 84 ALA A CA 1
ATOM 630 C C . ALA A 1 84 ? 7.335 -14.211 25.653 1.00 49.19 84 ALA A C 1
ATOM 632 O O . ALA A 1 84 ? 7.087 -15.228 25.002 1.00 49.19 84 ALA A O 1
ATOM 633 N N . ALA A 1 85 ? 7.889 -14.242 26.866 1.00 43.88 85 ALA A N 1
ATOM 6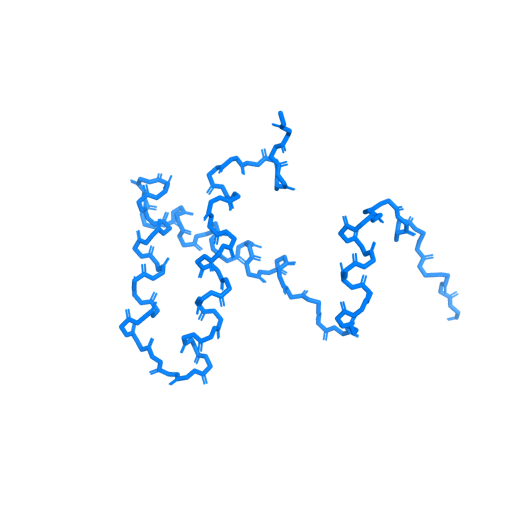34 C CA . ALA A 1 85 ? 7.958 -15.466 27.634 1.00 43.88 85 ALA A CA 1
ATOM 635 C C . ALA A 1 85 ? 6.529 -16.001 27.702 1.00 43.88 85 ALA A C 1
ATOM 637 O O . ALA A 1 85 ? 5.629 -15.303 28.169 1.00 43.88 85 ALA A O 1
ATOM 638 N N . VAL A 1 86 ? 6.334 -17.188 27.134 1.00 42.75 86 VAL A N 1
ATOM 639 C CA . VAL A 1 86 ? 5.096 -17.946 27.248 1.00 42.75 86 VAL A CA 1
ATOM 640 C C . VAL A 1 86 ? 4.876 -18.145 28.745 1.00 42.75 86 VAL A C 1
ATOM 642 O O . VAL A 1 86 ? 5.694 -18.796 29.396 1.00 42.75 86 VAL A O 1
ATOM 645 N N . ALA A 1 87 ? 3.857 -17.475 29.282 1.00 37.03 87 ALA A N 1
ATOM 646 C CA . ALA A 1 87 ? 3.338 -17.718 30.621 1.00 37.03 87 ALA A CA 1
ATOM 647 C C . ALA A 1 87 ? 2.417 -18.940 30.592 1.00 37.03 87 ALA A C 1
ATOM 649 O O . ALA A 1 87 ? 1.697 -19.095 29.577 1.00 37.03 87 ALA A O 1
#